Protein AF-A0A067PD36-F1 (afdb_monomer_lite)

InterPro domains:
  IPR040521 Kyakuja-Dileera-Zisupton transposase [PF18758] (1-64)

Secondary structure (DSSP, 8-state):
--TTGGGGS-HHHHHHT-GGGSTT--S--S-HHHHHHHHHHHHHHHHTTS-HHHHHHHHHHHHHHHHHHHHHHHHHHHHHHHHHHHHHHHHTT--

Radius of gyration: 19.18 Å; chains: 1; bounding box: 47×32×45 Å

Foldseek 3Di:
DQPVCLVVDDPVCVPVVPCVPDPPSPDDPSCVVVVVVVVVVVVCVVLVPPDPVVSVVVVVVVVVVVVVVVVVVVVVVVVVVVVVVVVVVVVVVPD

Sequence (95 aa):
VPKWHHNAHKGNCRYHNSAYFMPSAGTCDGETGEHEWAIRNQKALSTREMSAAHRHDAINADASECNQQKVFAIGRNLLSMQFAISLTASQGATC

Organism: NCBI:txid933084

pLDDT: mean 81.99, std 11.65, range [43.72, 97.25]

Structure (mmCIF, N/CA/C/O backbone):
data_AF-A0A067PD36-F1
#
_entry.id   AF-A0A067PD36-F1
#
loop_
_atom_site.group_PDB
_atom_site.id
_atom_site.type_symbol
_atom_site.label_atom_id
_atom_site.label_alt_id
_atom_site.label_comp_id
_atom_site.label_asym_id
_atom_site.label_entity_id
_atom_site.label_seq_id
_atom_site.pdbx_PDB_ins_code
_atom_site.Cartn_x
_atom_site.Cartn_y
_atom_site.Cartn_z
_atom_site.occupancy
_atom_site.B_iso_or_equiv
_atom_site.auth_seq_id
_atom_site.auth_comp_id
_atom_site.auth_asym_id
_atom_site.auth_atom_id
_atom_site.pdbx_PDB_model_num
ATOM 1 N N . VAL A 1 1 ? -10.043 -5.160 -4.284 1.00 69.50 1 VAL A N 1
ATOM 2 C CA . VAL A 1 1 ? -10.436 -4.124 -5.269 1.00 69.50 1 VAL A CA 1
ATOM 3 C C . VAL A 1 1 ? -10.877 -2.908 -4.480 1.00 69.50 1 VAL A C 1
ATOM 5 O O . VAL A 1 1 ? -11.698 -3.107 -3.588 1.00 69.50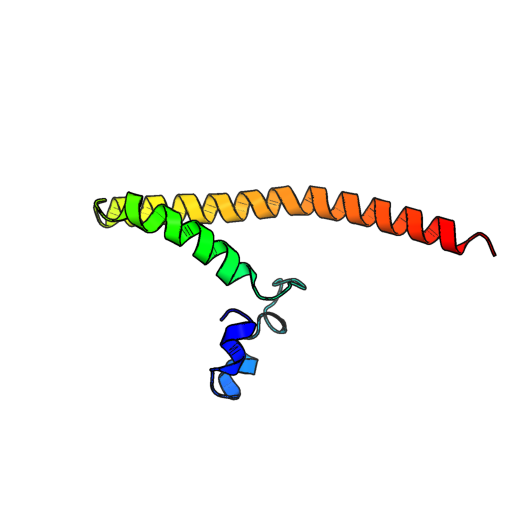 1 VAL A O 1
ATOM 8 N N . PRO A 1 2 ? -10.322 -1.713 -4.731 1.00 77.81 2 PRO A N 1
ATOM 9 C CA . PRO A 1 2 ? -10.780 -0.484 -4.089 1.00 77.81 2 PRO A CA 1
ATOM 10 C C . PRO A 1 2 ? -12.285 -0.295 -4.276 1.00 77.81 2 PRO A C 1
ATOM 12 O O . PRO A 1 2 ? -12.871 -0.761 -5.258 1.00 77.81 2 PRO A O 1
ATOM 15 N N . LYS A 1 3 ? -12.934 0.308 -3.287 1.00 78.94 3 LYS A N 1
ATOM 16 C CA . LYS A 1 3 ? -14.390 0.253 -3.149 1.00 78.94 3 LYS A CA 1
ATOM 17 C C . LYS A 1 3 ? -15.110 0.915 -4.318 1.00 78.94 3 LYS A C 1
ATOM 19 O O . LYS A 1 3 ? -16.107 0.362 -4.782 1.00 78.94 3 LYS A O 1
ATOM 24 N N . TRP A 1 4 ? -14.584 2.018 -4.850 1.00 82.06 4 TRP A N 1
ATOM 25 C CA . TRP A 1 4 ? -15.132 2.640 -6.054 1.00 82.06 4 TRP A CA 1
ATOM 26 C C . TRP A 1 4 ? -15.098 1.705 -7.277 1.00 82.06 4 TRP A C 1
ATOM 28 O O . TRP A 1 4 ? -16.110 1.501 -7.955 1.00 82.06 4 TRP A O 1
ATOM 38 N N . HIS A 1 5 ? -13.965 1.037 -7.498 1.00 83.94 5 HIS A N 1
ATOM 39 C CA . HIS A 1 5 ? -13.755 0.117 -8.618 1.00 83.94 5 HIS A CA 1
ATOM 40 C C . HIS A 1 5 ? -14.638 -1.137 -8.560 1.00 83.94 5 HIS A C 1
ATOM 42 O O . HIS A 1 5 ? -14.896 -1.770 -9.582 1.00 83.94 5 HIS A O 1
ATOM 48 N N . HIS A 1 6 ? -15.171 -1.485 -7.389 1.00 83.00 6 HIS A N 1
ATOM 49 C CA . HIS A 1 6 ? -16.024 -2.657 -7.192 1.00 83.00 6 HIS A CA 1
ATOM 50 C C . HIS A 1 6 ? -17.282 -2.660 -8.075 1.00 83.00 6 HIS A C 1
ATOM 52 O O . HIS A 1 6 ? -17.742 -3.716 -8.517 1.00 83.00 6 HIS A O 1
ATOM 58 N N . ASN A 1 7 ? -17.811 -1.475 -8.390 1.00 84.06 7 ASN A N 1
ATOM 59 C CA . ASN A 1 7 ? -18.993 -1.322 -9.235 1.00 84.06 7 ASN A CA 1
ATOM 60 C C . ASN A 1 7 ? -18.747 -1.749 -10.690 1.00 84.06 7 ASN A C 1
ATOM 62 O O . ASN A 1 7 ? -19.679 -2.214 -11.345 1.00 84.06 7 ASN A O 1
ATOM 66 N N . ALA A 1 8 ? -17.504 -1.677 -11.170 1.00 88.62 8 ALA A N 1
ATOM 67 C CA . ALA A 1 8 ? -17.134 -2.106 -12.518 1.00 88.62 8 ALA A CA 1
ATOM 68 C C . ALA A 1 8 ? -17.035 -3.638 -12.665 1.00 88.62 8 ALA A C 1
ATOM 70 O O . ALA A 1 8 ? -16.970 -4.153 -13.780 1.00 88.62 8 ALA A O 1
ATOM 71 N N . HIS A 1 9 ? -17.048 -4.388 -11.558 1.00 89.44 9 HIS A N 1
ATOM 72 C CA . HIS A 1 9 ? -17.006 -5.848 -11.588 1.00 89.44 9 HIS A CA 1
ATOM 73 C C . HIS A 1 9 ? -18.405 -6.487 -11.597 1.00 89.44 9 HIS A C 1
ATOM 75 O O . HIS A 1 9 ? -19.403 -5.897 -11.171 1.00 89.44 9 HIS A O 1
ATOM 81 N N . LYS A 1 10 ? -18.451 -7.754 -12.040 1.00 90.12 10 LYS A N 1
ATOM 82 C CA . LYS A 1 10 ? -19.637 -8.627 -11.983 1.00 90.12 10 LYS A CA 1
ATOM 83 C C . LYS A 1 10 ? -20.128 -8.778 -10.536 1.00 90.12 10 LYS A C 1
ATOM 85 O O . LYS A 1 10 ? -19.324 -8.780 -9.607 1.00 90.12 10 LYS A O 1
ATOM 90 N N . GLY A 1 11 ? -21.434 -8.984 -10.351 1.00 86.69 11 GLY A N 1
ATOM 91 C CA . GLY A 1 11 ? -22.072 -9.018 -9.024 1.00 86.69 11 GLY A CA 1
ATOM 92 C C . GLY A 1 11 ? -21.433 -9.988 -8.018 1.00 86.69 11 GLY A C 1
ATOM 93 O O . GLY A 1 11 ? -21.211 -9.606 -6.876 1.00 86.69 11 GLY A O 1
ATOM 94 N N . ASN A 1 12 ? -21.038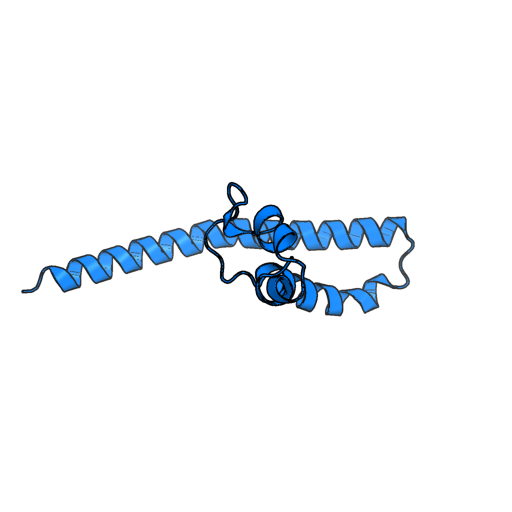 -11.192 -8.450 1.00 88.50 12 ASN A N 1
ATOM 95 C CA . ASN A 1 12 ? -20.297 -12.166 -7.627 1.00 88.50 12 ASN A CA 1
ATOM 96 C C . ASN A 1 12 ? -19.034 -11.545 -6.996 1.00 88.50 12 ASN A C 1
ATOM 98 O O . ASN A 1 12 ? -18.794 -11.685 -5.796 1.00 88.50 12 ASN A O 1
ATOM 102 N N . CYS A 1 13 ? -18.245 -10.813 -7.787 1.00 87.38 13 CYS A N 1
ATOM 103 C CA . CYS A 1 13 ? -16.972 -10.262 -7.334 1.00 87.38 13 CYS A CA 1
ATOM 104 C C . CYS A 1 13 ? -17.168 -9.214 -6.240 1.00 87.38 13 CYS A C 1
ATOM 106 O O . CYS A 1 13 ? -16.247 -8.995 -5.451 1.00 87.38 13 CYS A O 1
ATOM 108 N N . ARG A 1 14 ? -18.356 -8.590 -6.204 1.00 85.81 14 ARG A N 1
ATOM 109 C CA . ARG A 1 14 ? -18.696 -7.563 -5.224 1.00 85.81 14 ARG A CA 1
ATOM 110 C C . ARG A 1 14 ? -18.904 -8.112 -3.814 1.00 85.81 14 ARG A C 1
ATOM 112 O O . ARG A 1 14 ? -18.828 -7.390 -2.830 1.00 85.81 14 ARG A O 1
ATOM 119 N N . TYR A 1 15 ? -19.215 -9.397 -3.719 1.00 85.12 15 TYR A N 1
ATOM 120 C CA . TYR A 1 15 ? -19.325 -10.077 -2.441 1.00 85.12 15 TYR A CA 1
ATOM 121 C C . TYR A 1 15 ? -17.967 -10.657 -2.043 1.00 85.12 15 TYR A C 1
ATOM 123 O O . TYR A 1 15 ? -17.421 -10.309 -1.004 1.00 85.12 15 TYR A O 1
ATOM 131 N N . HIS A 1 16 ? -17.352 -11.458 -2.915 1.00 86.81 16 HIS A N 1
ATOM 132 C CA . HIS A 1 16 ? -16.127 -12.182 -2.563 1.00 86.81 16 HIS A CA 1
ATOM 133 C C . HIS A 1 16 ? -14.908 -11.295 -2.287 1.00 86.81 16 HIS A C 1
ATOM 135 O O . HIS A 1 16 ? -14.055 -11.679 -1.497 1.00 86.81 16 HIS A O 1
ATOM 141 N N . ASN A 1 17 ? -14.813 -10.123 -2.921 1.00 84.06 17 ASN A N 1
ATOM 142 C CA . ASN A 1 17 ? -13.651 -9.237 -2.786 1.00 84.06 17 ASN A CA 1
ATOM 143 C C . ASN A 1 17 ? -13.956 -7.968 -1.981 1.00 84.06 17 ASN A C 1
ATOM 145 O O . ASN A 1 17 ? -13.224 -6.980 -2.100 1.00 84.06 17 ASN A O 1
ATOM 149 N N . SER A 1 18 ? -15.065 -7.952 -1.241 1.00 84.12 18 SER A N 1
ATOM 150 C CA . SER A 1 18 ? -15.453 -6.787 -0.455 1.00 84.12 18 SER A CA 1
ATOM 151 C C . SER A 1 18 ? -14.592 -6.679 0.793 1.00 84.12 18 SER A C 1
ATOM 153 O O . SER A 1 18 ? -14.520 -7.617 1.587 1.00 84.12 18 SER A O 1
ATOM 155 N N . ALA A 1 19 ? -14.002 -5.505 1.015 1.00 80.31 19 ALA A N 1
ATOM 156 C CA . ALA A 1 19 ? -13.278 -5.228 2.253 1.00 80.31 19 ALA A CA 1
ATOM 157 C C . ALA A 1 19 ? -14.182 -5.335 3.492 1.00 80.31 19 ALA A C 1
ATOM 159 O O . ALA A 1 19 ? -13.702 -5.698 4.557 1.00 80.31 19 ALA A O 1
ATOM 160 N N . TYR A 1 20 ? -15.494 -5.123 3.342 1.00 82.31 20 TYR A N 1
ATOM 161 C CA . TYR A 1 20 ? -16.457 -5.278 4.435 1.00 82.31 20 TYR A CA 1
ATOM 162 C C . TYR A 1 20 ? -16.579 -6.708 4.959 1.00 82.31 20 TYR A C 1
ATOM 164 O O . TYR A 1 20 ? -16.934 -6.904 6.117 1.00 82.31 20 TYR A O 1
ATOM 172 N N . PHE A 1 21 ? -16.311 -7.702 4.111 1.00 85.12 21 PHE A N 1
ATOM 173 C CA . PHE A 1 21 ? -16.390 -9.113 4.487 1.00 85.12 21 PHE A CA 1
ATOM 174 C C . PHE A 1 21 ? -15.013 -9.711 4.786 1.00 85.12 21 PHE A C 1
ATOM 176 O O . PHE A 1 21 ? -14.923 -10.890 5.124 1.00 85.12 21 PHE A O 1
ATOM 183 N N . MET A 1 22 ? -13.940 -8.916 4.682 1.00 82.44 22 MET A N 1
ATOM 184 C CA . MET A 1 22 ? -12.605 -9.363 5.057 1.00 82.44 22 MET A CA 1
ATOM 185 C C . MET A 1 22 ? -12.409 -9.249 6.574 1.00 82.44 22 MET A C 1
ATOM 187 O O . MET A 1 22 ? -12.557 -8.156 7.133 1.00 82.44 22 MET A O 1
ATOM 191 N N . PRO A 1 23 ? -12.030 -10.348 7.252 1.00 81.44 23 PRO A N 1
ATOM 192 C CA . PRO A 1 23 ? -11.684 -10.304 8.664 1.00 81.44 23 PRO A CA 1
ATOM 193 C C . PRO A 1 23 ? -10.590 -9.265 8.919 1.00 81.44 23 PRO A C 1
ATOM 195 O O . PRO A 1 23 ? -9.621 -9.177 8.165 1.00 81.44 23 PRO A O 1
ATOM 198 N N . SER A 1 24 ? -10.747 -8.489 9.990 1.00 79.50 24 SER A N 1
ATOM 199 C CA . SER A 1 24 ? -9.750 -7.509 10.448 1.00 79.50 24 SER A CA 1
ATOM 200 C C . SER A 1 24 ? -9.477 -6.328 9.504 1.00 79.50 24 SER A C 1
ATOM 202 O O . SER A 1 24 ? -8.573 -5.545 9.780 1.00 79.50 24 SER A O 1
ATOM 204 N N . ALA A 1 25 ? -10.256 -6.140 8.432 1.00 75.38 25 ALA A N 1
ATOM 205 C CA . ALA A 1 25 ? -10.071 -5.013 7.510 1.00 75.38 25 ALA A CA 1
ATOM 206 C C . ALA A 1 25 ? -10.431 -3.643 8.123 1.00 75.38 25 ALA A C 1
ATOM 208 O O . ALA A 1 25 ? -10.036 -2.607 7.588 1.00 75.38 25 ALA A O 1
ATOM 209 N N . GLY A 1 26 ? -11.140 -3.636 9.258 1.00 73.75 26 GLY A N 1
ATOM 210 C CA . GLY A 1 26 ? -11.655 -2.423 9.890 1.00 73.75 26 GLY A CA 1
ATOM 211 C C . GLY A 1 26 ? -12.675 -1.687 9.013 1.00 73.75 26 GLY A C 1
ATOM 212 O O . GLY A 1 26 ? -12.872 -1.997 7.838 1.00 73.75 26 GLY A O 1
ATOM 213 N N . THR A 1 27 ? -13.346 -0.689 9.583 1.00 75.06 27 THR A N 1
ATOM 214 C CA . THR A 1 27 ? -14.205 0.204 8.795 1.00 75.06 27 THR A CA 1
ATOM 215 C C . THR A 1 27 ? -13.333 1.298 8.189 1.00 75.06 27 THR A C 1
ATOM 217 O O . THR A 1 27 ? -12.890 2.197 8.900 1.00 75.06 27 THR A O 1
ATOM 220 N N . CYS A 1 28 ? -13.075 1.220 6.885 1.00 74.75 28 CYS A N 1
ATOM 221 C CA . CYS A 1 28 ? -12.355 2.243 6.131 1.00 74.75 28 CYS A CA 1
ATOM 222 C C . CYS A 1 28 ? -13.248 2.881 5.057 1.00 74.75 28 CYS A C 1
ATOM 224 O O . CYS A 1 28 ? -14.309 2.362 4.698 1.00 74.75 28 CYS A O 1
ATOM 226 N N . ASP A 1 29 ? -12.807 4.024 4.535 1.00 80.94 29 ASP A N 1
ATOM 227 C CA . ASP A 1 29 ? -13.424 4.699 3.388 1.00 80.94 29 ASP A CA 1
ATOM 228 C C . ASP A 1 29 ? -13.527 3.787 2.152 1.00 80.94 29 ASP A C 1
ATOM 230 O O . ASP A 1 29 ? -14.481 3.900 1.379 1.00 80.94 29 ASP A O 1
ATOM 234 N N . GLY A 1 30 ? -12.619 2.812 2.044 1.00 80.19 30 GLY A N 1
ATOM 235 C CA . GLY A 1 30 ? -12.516 1.845 0.957 1.00 80.19 30 GLY A CA 1
ATOM 236 C C . GLY A 1 30 ? -11.556 2.275 -0.155 1.00 80.19 30 GLY A C 1
ATOM 237 O O . GLY A 1 30 ? -11.412 1.545 -1.136 1.00 80.19 30 GLY A O 1
ATOM 238 N N . GLU A 1 31 ? -10.875 3.408 0.025 1.00 83.69 31 GLU A N 1
ATOM 239 C CA . GLU A 1 31 ? -9.968 4.033 -0.948 1.00 83.69 31 GLU A CA 1
ATOM 240 C C . GLU A 1 31 ? -8.493 3.884 -0.540 1.00 83.69 31 GLU A C 1
ATOM 242 O O . GLU A 1 31 ? -7.587 4.347 -1.224 1.00 83.69 31 GLU A O 1
ATOM 247 N N . THR A 1 32 ? -8.212 3.158 0.549 1.00 78.56 32 THR A N 1
ATOM 248 C CA . THR A 1 32 ? -6.841 2.923 1.041 1.00 78.56 32 THR A CA 1
ATOM 249 C C . THR A 1 32 ? -5.905 2.365 -0.042 1.00 78.56 32 THR A C 1
ATOM 251 O O . THR A 1 32 ? -4.733 2.735 -0.089 1.00 78.56 32 THR A O 1
ATOM 254 N N . GLY A 1 33 ? -6.416 1.516 -0.942 1.00 79.81 33 GLY A N 1
ATOM 255 C CA . GLY A 1 33 ? -5.640 1.016 -2.082 1.00 79.81 33 GLY A CA 1
ATOM 256 C C . GLY A 1 33 ? -5.263 2.106 -3.095 1.00 79.81 33 GLY A C 1
ATOM 257 O O . GLY A 1 33 ? -4.156 2.073 -3.626 1.00 79.81 33 GLY A O 1
ATOM 258 N N . GLU A 1 34 ? -6.136 3.092 -3.317 1.00 85.38 34 GLU A N 1
ATOM 259 C CA . GLU A 1 34 ? -5.872 4.240 -4.197 1.00 85.38 34 GLU A CA 1
ATOM 260 C C . GLU A 1 34 ? -4.831 5.183 -3.585 1.00 85.38 34 GLU A C 1
ATOM 262 O O . GLU A 1 34 ? -3.938 5.662 -4.284 1.00 85.38 34 GLU A O 1
ATOM 267 N N . HIS A 1 35 ? -4.885 5.398 -2.264 1.00 83.44 35 HIS A N 1
ATOM 268 C CA . HIS A 1 35 ? -3.886 6.201 -1.552 1.00 83.44 35 HIS A CA 1
ATOM 269 C C . HIS A 1 35 ? -2.477 5.622 -1.719 1.00 83.44 35 HIS A C 1
ATOM 271 O O . HIS A 1 35 ? -1.533 6.341 -2.050 1.00 83.44 35 HIS A O 1
ATOM 277 N N . GLU A 1 36 ? -2.332 4.308 -1.541 1.00 83.19 36 GLU A N 1
ATOM 278 C CA . GLU A 1 36 ? -1.051 3.638 -1.763 1.00 83.19 36 GLU A CA 1
ATOM 279 C C . GLU A 1 36 ? -0.612 3.677 -3.226 1.00 83.19 36 GLU A C 1
ATOM 281 O O . GLU A 1 36 ? 0.580 3.817 -3.512 1.00 83.19 36 GLU A O 1
ATOM 286 N N . TRP A 1 37 ? -1.554 3.548 -4.163 1.00 86.06 37 TRP A N 1
ATOM 287 C CA . TRP A 1 37 ? -1.240 3.601 -5.584 1.00 86.06 37 TRP A CA 1
ATOM 288 C C . TRP A 1 37 ? -0.703 4.977 -5.989 1.00 86.06 37 TRP A C 1
ATOM 290 O O . TRP A 1 37 ? 0.332 5.055 -6.656 1.00 86.06 37 TRP A O 1
ATOM 300 N N . ALA A 1 38 ? -1.330 6.060 -5.526 1.00 88.88 38 ALA A N 1
ATOM 301 C CA . ALA A 1 38 ? -0.863 7.421 -5.777 1.00 88.88 38 ALA A CA 1
ATOM 302 C C . ALA A 1 38 ? 0.588 7.631 -5.307 1.00 88.88 38 ALA A C 1
ATOM 304 O O . ALA A 1 38 ? 1.401 8.196 -6.041 1.00 88.88 38 ALA A O 1
ATOM 305 N N . ILE A 1 39 ? 0.937 7.112 -4.125 1.00 86.62 39 ILE A N 1
ATOM 306 C CA . ILE A 1 39 ? 2.294 7.195 -3.564 1.00 86.62 39 ILE A CA 1
ATOM 307 C C . ILE A 1 39 ? 3.281 6.356 -4.389 1.00 86.62 39 ILE A C 1
ATOM 309 O O . ILE A 1 39 ? 4.337 6.850 -4.793 1.00 86.62 39 ILE A O 1
ATOM 313 N N . ARG A 1 40 ? 2.945 5.098 -4.705 1.00 87.62 40 ARG A N 1
ATOM 314 C CA . ARG A 1 40 ? 3.843 4.221 -5.479 1.00 87.62 40 ARG A CA 1
ATOM 315 C C . ARG A 1 40 ? 4.067 4.703 -6.903 1.00 87.62 40 ARG A C 1
ATOM 317 O O . ARG A 1 40 ? 5.172 4.538 -7.416 1.00 87.62 40 ARG A O 1
ATOM 324 N N . ASN A 1 41 ? 3.077 5.334 -7.532 1.00 90.06 41 ASN A N 1
ATOM 325 C CA . ASN A 1 41 ? 3.243 5.915 -8.866 1.00 90.06 41 ASN A CA 1
ATOM 326 C C . ASN A 1 41 ? 4.378 6.946 -8.905 1.00 90.06 41 ASN A C 1
ATOM 328 O O . ASN A 1 41 ? 5.129 6.985 -9.876 1.00 90.06 41 ASN A O 1
ATOM 332 N N . GLN A 1 42 ? 4.571 7.722 -7.834 1.00 87.56 42 GLN A N 1
ATOM 333 C CA . GLN A 1 42 ? 5.684 8.672 -7.744 1.00 87.56 42 GLN A CA 1
ATOM 334 C C . GLN A 1 42 ? 7.049 7.961 -7.703 1.00 87.56 42 GLN A C 1
ATOM 336 O O . GLN A 1 42 ? 8.021 8.446 -8.278 1.00 87.56 42 GLN A O 1
ATOM 341 N N . LYS A 1 43 ? 7.122 6.776 -7.082 1.00 85.94 43 LYS A N 1
ATOM 342 C CA . LYS A 1 43 ? 8.340 5.947 -6.990 1.00 85.94 43 LYS A CA 1
ATOM 343 C C . LYS A 1 43 ? 8.551 5.016 -8.191 1.00 85.94 43 LYS A C 1
ATOM 345 O O . LYS A 1 43 ? 9.616 4.416 -8.344 1.00 85.94 43 LYS A O 1
ATOM 350 N N . ALA A 1 44 ? 7.570 4.893 -9.082 1.00 89.69 44 ALA A N 1
ATOM 351 C CA . ALA A 1 44 ? 7.689 4.045 -10.265 1.00 89.69 44 ALA A CA 1
ATOM 352 C C . ALA A 1 44 ? 8.849 4.494 -11.172 1.00 89.69 44 ALA A C 1
ATOM 354 O O . ALA A 1 44 ? 9.581 3.661 -11.700 1.00 89.69 44 ALA A O 1
ATOM 355 N N . LEU A 1 45 ? 9.067 5.808 -11.294 1.00 89.44 45 LEU A N 1
ATOM 356 C CA . LEU A 1 45 ? 10.139 6.366 -12.122 1.00 89.44 45 LEU A CA 1
ATOM 357 C C . LEU A 1 45 ? 11.538 6.132 -11.546 1.00 89.44 45 LEU A C 1
ATOM 359 O O . LEU A 1 45 ? 12.472 5.939 -12.321 1.00 89.44 45 LEU A O 1
ATOM 363 N N . SER A 1 46 ? 11.699 6.135 -10.219 1.00 90.00 46 SER A N 1
ATOM 364 C CA . SER A 1 46 ? 13.000 5.882 -9.583 1.00 90.00 46 SER A CA 1
ATOM 365 C C . SER A 1 46 ? 13.370 4.399 -9.581 1.00 90.00 46 SER A C 1
ATOM 367 O O . SER A 1 46 ? 14.549 4.061 -9.571 1.00 90.00 46 SER A O 1
ATOM 369 N N . THR A 1 47 ? 12.375 3.511 -9.641 1.00 94.19 47 THR A N 1
ATOM 370 C CA . THR A 1 47 ? 12.585 2.056 -9.632 1.00 94.19 47 THR A CA 1
ATOM 371 C C . THR A 1 47 ? 12.652 1.421 -11.022 1.00 94.19 47 THR A C 1
ATOM 373 O O . THR A 1 47 ? 12.932 0.229 -11.127 1.00 94.19 47 THR A O 1
ATOM 376 N N . ARG A 1 48 ? 12.411 2.181 -12.100 1.00 93.62 48 ARG A N 1
ATOM 377 C CA . ARG A 1 48 ? 12.319 1.637 -13.470 1.00 93.62 48 ARG A CA 1
ATOM 378 C C . ARG A 1 48 ? 13.640 1.098 -14.028 1.00 93.62 48 ARG A C 1
ATOM 380 O O . ARG A 1 48 ? 13.612 0.147 -14.795 1.00 93.62 48 ARG A O 1
ATOM 387 N N . GLU A 1 49 ? 14.764 1.699 -13.635 1.00 95.31 49 GLU A N 1
ATOM 388 C CA . GLU A 1 49 ? 16.108 1.333 -14.117 1.00 95.31 49 GLU A CA 1
ATOM 389 C C . GLU A 1 49 ? 16.819 0.348 -13.169 1.00 95.31 49 GLU A C 1
ATOM 391 O O . GLU A 1 49 ? 17.951 -0.066 -13.410 1.00 95.31 49 GLU A O 1
ATOM 396 N N . MET A 1 50 ? 16.178 -0.017 -12.054 1.00 96.75 50 MET A N 1
ATOM 397 C CA . MET A 1 50 ? 16.725 -0.990 -11.110 1.00 96.75 50 MET A CA 1
ATOM 398 C C . MET A 1 50 ? 16.665 -2.400 -11.707 1.00 96.75 50 MET A C 1
ATOM 400 O O . MET A 1 50 ? 15.714 -2.755 -12.406 1.00 96.75 50 MET A O 1
ATOM 404 N N . SER A 1 51 ? 17.647 -3.245 -11.374 1.00 97.25 51 SER A N 1
ATOM 405 C CA . SER A 1 51 ? 17.575 -4.674 -11.703 1.00 97.25 51 SER A CA 1
ATOM 406 C C . SER A 1 51 ? 16.336 -5.308 -11.063 1.00 97.25 51 SER A C 1
ATOM 408 O O . SER A 1 51 ? 15.856 -4.844 -10.030 1.00 97.25 51 SER A O 1
ATOM 410 N N . ALA A 1 52 ? 15.808 -6.385 -11.651 1.00 95.62 52 ALA A N 1
ATOM 411 C CA . ALA A 1 52 ? 14.549 -6.985 -11.198 1.00 95.62 52 ALA A CA 1
ATOM 412 C C . ALA A 1 52 ? 14.549 -7.347 -9.699 1.00 95.62 52 ALA A C 1
ATOM 414 O O . ALA A 1 52 ? 13.578 -7.058 -9.001 1.00 95.62 52 ALA A O 1
ATOM 415 N N . ALA A 1 53 ? 15.652 -7.919 -9.203 1.00 96.88 53 ALA A N 1
ATOM 416 C CA . ALA A 1 53 ? 15.810 -8.252 -7.788 1.00 96.88 53 ALA A CA 1
ATOM 417 C C . ALA A 1 53 ? 15.807 -6.992 -6.907 1.00 96.88 53 ALA A C 1
ATOM 419 O O . ALA A 1 53 ? 15.019 -6.889 -5.973 1.00 96.88 53 ALA A O 1
ATOM 420 N N . HIS A 1 54 ? 16.609 -5.988 -7.267 1.00 96.12 54 HIS A N 1
ATOM 421 C CA . HIS A 1 54 ? 16.698 -4.749 -6.497 1.00 96.12 54 HIS A CA 1
ATOM 422 C C . HIS A 1 54 ? 15.374 -3.968 -6.507 1.00 96.12 54 HIS A C 1
ATOM 424 O O . HIS A 1 54 ? 14.959 -3.420 -5.489 1.00 96.12 54 HIS A O 1
ATOM 430 N N . ARG A 1 55 ? 14.670 -3.951 -7.646 1.00 95.56 55 ARG A N 1
ATOM 431 C CA . ARG A 1 55 ? 13.344 -3.338 -7.775 1.00 95.56 55 ARG A CA 1
ATOM 432 C C . ARG A 1 55 ? 12.331 -3.994 -6.840 1.00 95.56 55 ARG A C 1
ATOM 434 O O . ARG A 1 55 ? 11.530 -3.291 -6.230 1.00 95.56 55 ARG A O 1
ATOM 441 N N . HIS A 1 56 ? 12.352 -5.320 -6.740 1.00 94.81 56 HIS A N 1
ATOM 442 C CA . HIS A 1 56 ? 11.461 -6.057 -5.851 1.00 94.81 56 HIS A CA 1
ATOM 443 C C . HIS A 1 56 ? 11.715 -5.702 -4.381 1.00 94.81 56 HIS A C 1
ATOM 445 O O . HIS A 1 56 ? 10.773 -5.365 -3.663 1.00 94.81 56 HIS A O 1
ATOM 451 N N . ASP A 1 57 ? 12.979 -5.678 -3.960 1.00 96.56 57 ASP A N 1
ATOM 452 C CA . ASP A 1 57 ? 13.345 -5.331 -2.584 1.00 96.56 57 ASP A CA 1
ATOM 453 C C . ASP A 1 57 ? 12.988 -3.876 -2.248 1.00 96.56 57 ASP A C 1
ATOM 455 O O . ASP A 1 57 ? 12.431 -3.606 -1.184 1.00 96.56 57 ASP A O 1
ATOM 459 N N . ALA A 1 58 ? 13.212 -2.944 -3.180 1.00 94.50 58 ALA A N 1
ATOM 460 C CA . ALA A 1 58 ? 12.845 -1.539 -3.013 1.00 94.50 58 ALA A CA 1
ATOM 461 C C . ALA A 1 58 ? 11.327 -1.342 -2.843 1.00 94.50 58 ALA A C 1
ATOM 463 O O . ALA A 1 58 ? 10.891 -0.585 -1.974 1.00 94.50 58 ALA A O 1
ATOM 464 N N . ILE A 1 59 ? 10.512 -2.039 -3.643 1.00 92.69 59 ILE A N 1
ATOM 465 C CA . ILE A 1 59 ? 9.046 -1.986 -3.529 1.00 92.69 59 ILE A CA 1
ATOM 466 C C . ILE A 1 59 ? 8.577 -2.615 -2.209 1.00 92.69 59 ILE A C 1
ATOM 468 O O . ILE A 1 59 ? 7.683 -2.075 -1.556 1.00 92.69 59 ILE A O 1
ATOM 472 N N . ASN A 1 60 ? 9.185 -3.724 -1.782 1.00 94.06 60 ASN A N 1
ATOM 473 C CA . ASN A 1 60 ? 8.841 -4.369 -0.513 1.00 94.06 60 ASN A CA 1
ATOM 474 C C . ASN A 1 60 ? 9.209 -3.507 0.698 1.00 94.06 60 ASN A C 1
ATOM 476 O O . ASN A 1 60 ? 8.446 -3.462 1.666 1.00 94.06 60 ASN A O 1
ATOM 480 N N . ALA A 1 61 ? 10.339 -2.800 0.648 1.00 94.06 61 ALA A N 1
ATOM 481 C CA . ALA A 1 61 ? 10.725 -1.847 1.682 1.00 94.06 61 ALA A CA 1
ATOM 482 C C . ALA A 1 61 ? 9.697 -0.708 1.803 1.00 94.06 61 ALA A C 1
ATOM 484 O O . ALA A 1 61 ? 9.228 -0.426 2.903 1.00 94.06 61 ALA A O 1
ATOM 485 N N . ASP A 1 62 ? 9.271 -0.129 0.676 1.00 91.62 62 ASP A N 1
ATOM 486 C CA . ASP A 1 62 ? 8.230 0.908 0.631 1.00 91.62 62 ASP A CA 1
ATOM 487 C C . ASP A 1 62 ? 6.881 0.419 1.190 1.00 91.62 62 ASP A C 1
ATOM 489 O O . ASP A 1 62 ? 6.257 1.078 2.023 1.00 91.62 62 ASP A O 1
ATOM 493 N N . ALA A 1 63 ? 6.445 -0.779 0.793 1.00 89.75 63 ALA A N 1
ATOM 494 C CA . ALA A 1 63 ? 5.221 -1.376 1.321 1.00 89.75 63 ALA A CA 1
ATOM 495 C C . ALA A 1 63 ? 5.312 -1.649 2.834 1.00 89.75 63 ALA A C 1
ATOM 497 O O . ALA A 1 63 ? 4.344 -1.435 3.569 1.00 89.75 63 ALA A O 1
ATOM 498 N N . SER A 1 64 ? 6.481 -2.082 3.311 1.00 93.44 64 SER A N 1
ATOM 499 C CA . SER A 1 64 ? 6.736 -2.313 4.735 1.00 93.44 64 SER A CA 1
ATOM 500 C C . SER A 1 64 ? 6.691 -1.011 5.532 1.00 93.44 64 SER A C 1
ATOM 502 O O . SER A 1 64 ? 6.069 -0.971 6.592 1.00 93.44 64 SER A O 1
ATOM 504 N N . GLU A 1 65 ? 7.278 0.066 5.007 1.00 91.88 65 GLU A N 1
ATOM 505 C CA . GLU A 1 65 ? 7.215 1.399 5.610 1.00 91.88 65 GLU A CA 1
ATOM 506 C C . GLU A 1 65 ? 5.764 1.892 5.718 1.00 91.88 65 GLU A C 1
ATOM 508 O O . GLU A 1 65 ? 5.338 2.333 6.786 1.00 91.88 65 GLU A O 1
ATOM 513 N N . CYS A 1 66 ? 4.965 1.738 4.657 1.00 87.19 66 CYS A N 1
ATOM 514 C CA . CYS A 1 66 ? 3.545 2.096 4.676 1.00 87.19 66 CYS A CA 1
ATOM 515 C C . CYS A 1 66 ? 2.782 1.359 5.794 1.00 87.19 66 CYS A C 1
ATOM 517 O O . CYS A 1 66 ? 1.989 1.960 6.525 1.00 87.19 66 CYS A O 1
ATOM 519 N N . ASN A 1 67 ? 3.057 0.066 5.988 1.00 87.00 67 ASN A N 1
ATOM 520 C CA . ASN A 1 67 ? 2.461 -0.711 7.075 1.00 87.00 67 ASN A CA 1
ATOM 521 C C . ASN A 1 67 ? 2.918 -0.224 8.458 1.00 87.00 67 ASN A C 1
ATOM 523 O O . ASN A 1 67 ? 2.089 -0.081 9.357 1.00 87.00 67 ASN A O 1
ATOM 527 N N . GLN A 1 68 ? 4.204 0.089 8.629 1.00 91.25 68 GLN A N 1
ATOM 528 C CA . GLN A 1 68 ? 4.732 0.634 9.884 1.00 91.25 68 GLN A CA 1
ATOM 529 C C . GLN A 1 68 ? 4.074 1.972 10.240 1.00 91.25 68 GLN A C 1
ATOM 531 O O . GLN A 1 68 ? 3.629 2.164 11.372 1.00 91.25 68 GLN A O 1
ATOM 536 N N . GLN A 1 69 ? 3.934 2.875 9.266 1.00 88.50 69 GLN A N 1
ATOM 537 C CA . GLN A 1 69 ? 3.274 4.166 9.461 1.00 88.50 69 GLN A CA 1
ATOM 538 C C . GLN A 1 69 ? 1.821 3.997 9.929 1.00 88.50 69 GLN A C 1
ATOM 540 O O . GLN A 1 69 ? 1.397 4.689 10.858 1.00 88.50 69 GLN A O 1
ATOM 545 N N . LYS A 1 70 ? 1.075 3.041 9.356 1.00 83.69 70 LYS A N 1
ATOM 546 C CA . LYS A 1 70 ? -0.291 2.711 9.798 1.00 83.69 70 LYS A CA 1
ATOM 547 C C . LYS A 1 70 ? -0.312 2.201 11.236 1.00 83.69 70 LYS A C 1
ATOM 549 O O . LYS A 1 70 ? -1.110 2.688 12.031 1.00 83.69 70 LYS A O 1
ATOM 554 N N . VAL A 1 71 ? 0.587 1.284 11.599 1.00 87.75 71 VAL A N 1
ATOM 555 C CA . VAL A 1 71 ? 0.686 0.755 12.972 1.00 87.75 71 VAL A CA 1
ATOM 556 C C . VAL A 1 71 ? 0.960 1.878 13.977 1.00 87.75 71 VAL A C 1
ATOM 558 O O . VAL A 1 71 ? 0.264 1.983 14.986 1.00 87.75 71 VAL A O 1
ATOM 561 N N . PHE A 1 72 ? 1.898 2.782 13.681 1.00 88.81 72 PHE A N 1
ATOM 562 C CA . PHE A 1 72 ? 2.173 3.940 14.539 1.00 88.81 72 PHE A CA 1
ATOM 563 C C . PHE A 1 72 ? 1.020 4.954 14.579 1.00 88.81 72 PHE A C 1
ATOM 565 O O . PHE A 1 72 ? 0.848 5.671 15.567 1.00 88.81 72 PHE A O 1
ATOM 572 N N . ALA A 1 73 ? 0.223 5.049 13.514 1.00 85.44 73 ALA A N 1
ATOM 573 C CA . ALA A 1 73 ? -0.953 5.909 13.478 1.00 85.44 73 ALA A 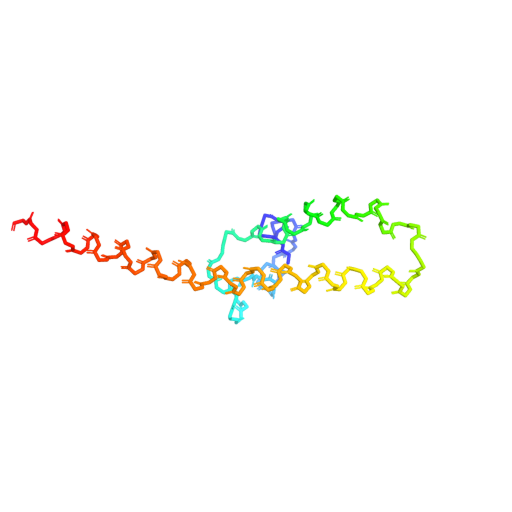CA 1
ATOM 574 C C . ALA A 1 73 ? -2.114 5.359 14.321 1.00 85.44 73 ALA A C 1
ATOM 576 O O . ALA A 1 73 ? -2.823 6.157 14.930 1.00 85.44 73 ALA A O 1
ATOM 577 N N . ILE A 1 74 ? -2.281 4.033 14.432 1.00 84.06 74 ILE A N 1
ATOM 578 C CA . ILE A 1 74 ? -3.361 3.415 15.226 1.00 84.06 74 ILE A CA 1
ATOM 579 C C . ILE A 1 74 ? -3.351 3.935 16.667 1.00 84.06 74 ILE A C 1
ATOM 581 O O . ILE A 1 74 ? -4.379 4.410 17.141 1.00 84.06 74 ILE A O 1
ATOM 585 N N . GLY A 1 75 ? -2.199 3.925 17.346 1.00 82.94 75 GLY A N 1
ATOM 586 C CA . GLY A 1 75 ? -2.102 4.408 18.729 1.00 82.94 75 GLY A CA 1
ATOM 587 C C . GLY A 1 75 ? -2.514 5.877 18.880 1.00 82.94 75 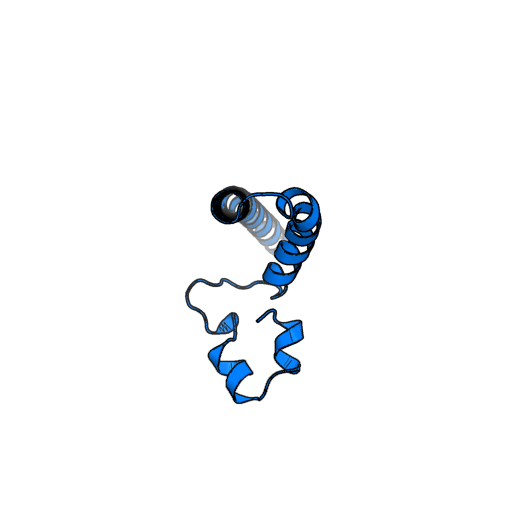GLY A C 1
ATOM 588 O O . GLY A 1 75 ? -3.289 6.217 19.772 1.00 82.94 75 GLY A O 1
ATOM 589 N N . ARG A 1 76 ? -2.067 6.744 17.961 1.00 82.06 76 ARG A N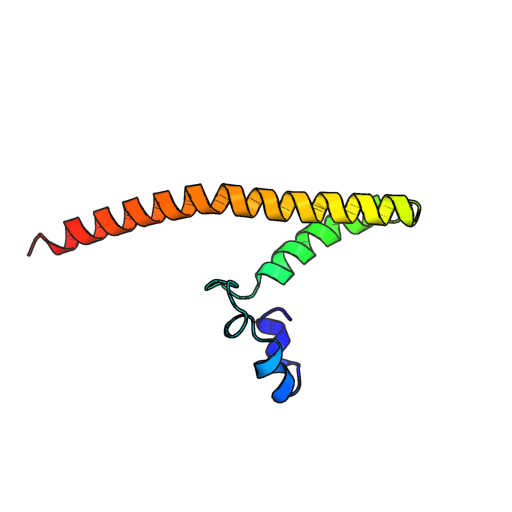 1
ATOM 590 C CA . ARG A 1 76 ? -2.450 8.167 17.944 1.00 82.06 76 ARG A CA 1
ATOM 591 C C . ARG A 1 76 ? -3.948 8.357 17.706 1.00 82.06 76 ARG A C 1
ATOM 593 O O . ARG A 1 76 ? -4.584 9.136 18.413 1.00 82.06 76 ARG A O 1
ATOM 600 N N . ASN A 1 77 ? -4.512 7.616 16.756 1.00 80.06 77 ASN A N 1
ATOM 601 C CA . ASN A 1 77 ? -5.925 7.708 16.407 1.00 80.06 77 ASN A CA 1
ATOM 602 C C . ASN A 1 77 ? -6.816 7.216 17.555 1.00 80.06 77 ASN A C 1
ATOM 604 O O . ASN A 1 77 ? -7.761 7.911 17.920 1.00 80.06 77 ASN A O 1
ATOM 608 N N . LEU A 1 78 ? -6.479 6.090 18.192 1.00 78.94 78 LEU A N 1
ATOM 609 C CA . LEU A 1 78 ? -7.226 5.557 19.338 1.00 78.94 78 LEU A CA 1
ATOM 610 C C . LEU A 1 78 ? -7.227 6.521 20.532 1.00 78.94 78 LEU A C 1
ATOM 612 O O . LEU A 1 78 ? -8.277 6.751 21.128 1.00 78.94 78 LEU A O 1
ATOM 616 N N . LEU A 1 79 ? -6.085 7.143 20.842 1.00 79.44 79 LEU A N 1
ATOM 617 C CA . LEU A 1 79 ? -6.007 8.160 21.897 1.00 79.44 79 LEU A CA 1
ATOM 618 C C . LEU A 1 79 ? -6.860 9.390 21.565 1.00 79.44 79 LEU A C 1
ATOM 620 O O . LEU A 1 79 ? -7.562 9.905 22.436 1.00 79.44 79 LEU A O 1
ATOM 624 N N . SER A 1 80 ? -6.847 9.837 20.306 1.00 73.81 80 SER A N 1
ATOM 625 C CA . SER A 1 80 ? -7.668 10.972 19.872 1.00 73.81 80 SER A CA 1
ATOM 626 C C . SER A 1 80 ? -9.170 10.675 19.963 1.00 73.81 80 SER A C 1
ATOM 628 O O . SER A 1 80 ? -9.939 11.528 20.407 1.00 73.81 80 SER A O 1
ATOM 630 N N . MET A 1 81 ? -9.590 9.447 19.631 1.00 68.56 81 MET A N 1
ATOM 631 C CA . MET A 1 81 ? -10.984 9.021 19.757 1.00 68.56 81 MET A CA 1
ATOM 632 C C . MET A 1 81 ? -11.422 8.905 21.218 1.00 68.56 81 MET A C 1
ATOM 634 O O . MET A 1 81 ? -12.524 9.338 21.541 1.00 68.56 81 MET A O 1
ATOM 638 N N . GLN 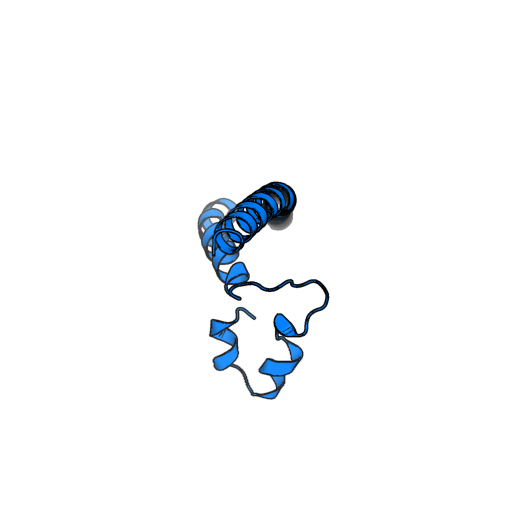A 1 82 ? -10.571 8.387 22.111 1.00 71.31 82 GLN A N 1
ATOM 639 C CA . GLN A 1 82 ? -10.876 8.324 23.544 1.00 71.31 82 GLN A CA 1
ATOM 640 C C . GLN A 1 82 ? -11.153 9.725 24.112 1.00 71.31 82 GLN A C 1
ATOM 642 O O . GLN A 1 82 ? -12.154 9.927 24.799 1.00 71.31 82 GLN A O 1
ATOM 647 N N . PHE A 1 83 ? -10.311 10.706 23.769 1.00 61.91 83 PHE A N 1
ATOM 648 C CA . PHE A 1 83 ? -10.509 12.103 24.164 1.00 61.91 83 PHE A CA 1
ATOM 649 C C . PHE A 1 83 ? -11.792 12.706 23.577 1.00 61.91 83 PHE A C 1
ATOM 651 O O . PHE A 1 83 ? -12.532 13.382 24.292 1.00 61.91 83 PHE A O 1
ATOM 658 N N . ALA A 1 84 ? -12.085 12.443 22.300 1.00 61.25 84 ALA A N 1
ATOM 659 C CA . ALA A 1 84 ? -13.299 12.930 21.648 1.00 61.25 84 ALA A CA 1
ATOM 660 C C . ALA A 1 84 ? -14.575 12.359 22.293 1.00 61.25 84 ALA A C 1
ATOM 662 O O . ALA A 1 84 ? -15.512 13.107 22.569 1.00 61.25 84 ALA A O 1
ATOM 663 N N . ILE A 1 85 ? -14.593 11.060 22.610 1.00 64.75 85 ILE A N 1
ATOM 664 C CA . ILE A 1 85 ? -15.716 10.405 23.297 1.00 64.75 85 ILE A CA 1
ATOM 665 C C . ILE A 1 85 ? -15.936 11.037 24.676 1.00 64.75 85 ILE A C 1
ATOM 667 O O . ILE A 1 85 ? -17.063 11.415 24.998 1.00 64.75 85 ILE A O 1
ATOM 671 N N . SER A 1 86 ? -14.875 11.237 25.464 1.00 64.06 86 SER A N 1
ATOM 672 C CA . SER A 1 86 ? -14.973 11.882 26.780 1.00 64.06 86 SER A CA 1
ATOM 673 C C . SER A 1 86 ? -15.512 13.319 26.714 1.00 64.06 86 SER A C 1
ATOM 675 O O . SER A 1 86 ? -16.290 13.707 27.583 1.00 64.06 86 SER A O 1
ATOM 677 N N . LEU A 1 87 ? -15.165 14.093 25.678 1.00 59.78 87 LEU A N 1
ATOM 678 C CA . LEU A 1 87 ? -15.691 15.451 25.474 1.00 59.78 87 LEU A CA 1
ATOM 679 C C . LEU A 1 87 ? -17.174 15.475 25.070 1.00 59.78 87 LEU A C 1
ATOM 681 O O . LEU A 1 87 ? -17.896 16.403 25.426 1.00 59.78 87 LEU A O 1
ATOM 685 N N . THR A 1 88 ? -17.632 14.487 24.300 1.00 58.56 88 THR A N 1
ATOM 686 C CA . THR A 1 88 ? -19.054 14.371 23.929 1.00 58.56 88 THR A CA 1
ATOM 687 C C . THR A 1 88 ? -19.911 13.855 25.085 1.00 58.56 88 THR A C 1
ATOM 689 O O . THR A 1 88 ? -21.036 14.315 25.269 1.00 58.56 88 THR A O 1
ATOM 692 N N . ALA A 1 89 ? -19.361 12.970 25.923 1.00 58.88 89 ALA A N 1
ATOM 693 C CA . ALA A 1 89 ? -20.026 12.469 27.121 1.00 58.88 89 ALA A CA 1
ATOM 694 C C . ALA A 1 89 ? -20.212 13.559 28.194 1.00 58.88 89 ALA A C 1
ATOM 696 O O . ALA A 1 89 ? -21.219 13.546 28.896 1.00 58.88 89 ALA A O 1
ATOM 697 N N . SER A 1 90 ? -19.291 14.526 28.302 1.00 57.81 90 SER A N 1
ATOM 698 C CA . SER A 1 90 ? -19.444 15.659 29.227 1.00 57.81 90 SER A CA 1
ATOM 699 C C . SER A 1 90 ? -20.456 16.707 28.747 1.00 57.81 90 SER A C 1
ATOM 701 O O . SER A 1 90 ? -21.132 17.310 29.574 1.00 57.81 90 SER A O 1
ATOM 703 N N . GLN A 1 91 ? -20.618 16.889 27.431 1.00 58.53 91 GLN A N 1
ATOM 704 C CA . GLN A 1 91 ? -21.620 17.796 26.848 1.00 58.53 91 GLN A CA 1
ATOM 705 C C . GLN A 1 91 ? -23.052 17.232 26.897 1.00 58.53 91 GLN A C 1
ATOM 707 O O . GLN A 1 91 ? -24.007 18.000 26.920 1.00 58.53 91 GLN A O 1
ATOM 712 N N . GLY A 1 92 ? -23.223 15.906 26.957 1.00 53.97 92 GLY A N 1
ATOM 713 C CA . GLY A 1 92 ? -24.531 15.259 27.140 1.00 53.97 92 GLY A CA 1
ATOM 714 C C . GLY A 1 92 ? -25.038 15.218 28.590 1.00 53.97 92 GLY A C 1
ATOM 715 O O . GLY A 1 92 ? -26.168 14.797 28.818 1.00 53.97 92 GLY A O 1
ATOM 716 N N . ALA A 1 93 ? -24.218 15.628 29.564 1.00 53.41 93 ALA A N 1
ATOM 717 C CA . ALA A 1 93 ? -24.546 15.608 30.994 1.00 53.41 93 ALA A CA 1
ATOM 718 C C . ALA A 1 93 ? -25.026 16.970 31.539 1.00 53.41 93 ALA A C 1
ATOM 720 O O . ALA A 1 93 ? -25.369 17.072 32.715 1.00 53.41 93 ALA A O 1
ATOM 721 N N . THR A 1 94 ? -25.054 18.012 30.703 1.00 53.91 94 THR A N 1
ATOM 722 C CA . THR A 1 94 ? -25.617 19.329 31.031 1.00 53.91 94 THR A CA 1
ATOM 723 C C . THR A 1 94 ? -26.980 19.490 30.358 1.00 53.91 94 THR A C 1
ATOM 725 O O . THR A 1 94 ? -27.106 20.215 29.372 1.00 53.91 94 THR A O 1
ATOM 728 N N . CYS A 1 95 ? -27.979 18.780 30.877 1.00 43.72 95 CYS A N 1
ATOM 729 C CA . CYS A 1 95 ? -29.400 18.992 30.605 1.00 43.72 95 CYS A CA 1
ATOM 730 C C . CYS A 1 95 ? -30.129 19.077 31.946 1.00 43.72 95 CYS A C 1
ATOM 732 O O . CYS A 1 95 ? -29.830 18.219 32.809 1.00 43.72 95 CYS A O 1
#